Protein AF-A0A0G4J484-F1 (afdb_monomer)

Structure (mmCIF, N/CA/C/O backbone):
data_AF-A0A0G4J484-F1
#
_entry.id   AF-A0A0G4J484-F1
#
loop_
_atom_site.group_PDB
_atom_site.id
_atom_site.type_symbol
_atom_site.label_atom_id
_atom_site.label_alt_id
_atom_site.label_comp_id
_atom_site.label_asym_id
_atom_site.label_entity_id
_atom_site.label_seq_id
_atom_site.pdbx_PDB_ins_code
_atom_site.Cartn_x
_atom_site.Cartn_y
_atom_site.Cartn_z
_atom_site.occupancy
_atom_site.B_iso_or_equiv
_atom_site.auth_seq_id
_atom_site.auth_comp_id
_atom_site.auth_asym_id
_atom_site.auth_atom_id
_atom_site.pdbx_PDB_model_num
ATOM 1 N N . MET A 1 1 ? 58.286 -89.881 -16.114 1.00 54.81 1 MET A N 1
ATOM 2 C CA . MET A 1 1 ? 56.972 -90.537 -16.315 1.00 54.81 1 MET A CA 1
ATOM 3 C C . MET A 1 1 ? 55.773 -89.715 -15.817 1.00 54.81 1 MET A C 1
ATOM 5 O O . MET A 1 1 ? 54.705 -89.887 -16.378 1.00 54.81 1 MET A O 1
ATOM 9 N N . ALA A 1 2 ? 55.909 -88.783 -14.858 1.00 60.53 2 ALA A N 1
ATOM 10 C CA . ALA A 1 2 ? 54.772 -87.996 -14.341 1.00 60.53 2 ALA A CA 1
ATOM 11 C C . ALA A 1 2 ? 54.140 -86.994 -15.342 1.00 60.53 2 ALA A C 1
ATOM 13 O O . ALA A 1 2 ? 52.928 -86.803 -15.340 1.00 60.53 2 ALA A O 1
ATOM 14 N N . ALA A 1 3 ? 54.932 -86.392 -16.239 1.00 62.50 3 ALA A N 1
ATOM 15 C CA . ALA A 1 3 ? 54.433 -85.385 -17.186 1.00 62.50 3 ALA A CA 1
ATOM 16 C C . ALA A 1 3 ? 53.470 -85.953 -18.249 1.00 62.50 3 ALA A C 1
ATOM 18 O O . ALA A 1 3 ? 52.544 -85.268 -18.670 1.00 62.50 3 ALA A O 1
ATOM 19 N N . ALA A 1 4 ? 53.652 -87.217 -18.650 1.00 65.19 4 ALA A N 1
ATOM 20 C CA . ALA A 1 4 ? 52.797 -87.856 -19.650 1.00 65.19 4 ALA A CA 1
ATOM 21 C C . ALA A 1 4 ? 51.387 -88.158 -19.107 1.00 65.19 4 ALA A C 1
ATOM 23 O O . ALA A 1 4 ? 50.415 -87.982 -19.830 1.00 65.19 4 ALA A O 1
ATOM 24 N N . SER A 1 5 ? 51.263 -88.531 -17.826 1.00 68.06 5 SER A N 1
ATOM 25 C CA . SER A 1 5 ? 49.959 -88.782 -17.185 1.00 68.06 5 SER A CA 1
ATOM 26 C C . SER A 1 5 ? 49.147 -87.495 -17.035 1.00 68.06 5 SER A C 1
ATOM 28 O O . SER A 1 5 ? 47.963 -87.461 -17.352 1.00 68.06 5 SER A O 1
ATOM 30 N N . SER A 1 6 ? 49.808 -86.405 -16.632 1.00 72.12 6 SER A N 1
ATOM 31 C CA . SER A 1 6 ? 49.168 -85.093 -16.494 1.00 72.12 6 SER A CA 1
ATOM 32 C C . SER A 1 6 ? 48.635 -84.570 -17.835 1.00 72.12 6 SER A C 1
ATOM 34 O O . SER A 1 6 ? 47.517 -84.065 -17.897 1.00 72.12 6 SER A O 1
ATOM 36 N N . ALA A 1 7 ? 49.385 -84.757 -18.927 1.00 76.75 7 ALA A N 1
ATOM 37 C CA . ALA A 1 7 ? 48.956 -84.344 -20.262 1.00 76.75 7 ALA A CA 1
ATOM 38 C C . ALA A 1 7 ? 47.707 -85.106 -20.751 1.00 76.75 7 ALA A C 1
ATOM 40 O O . ALA A 1 7 ? 46.796 -84.497 -21.317 1.00 76.75 7 ALA A O 1
ATOM 41 N N . VAL A 1 8 ? 47.624 -86.416 -20.492 1.00 80.06 8 VAL A N 1
ATOM 42 C CA . VAL A 1 8 ? 46.452 -87.231 -20.860 1.00 80.06 8 VAL A CA 1
ATOM 43 C C . VAL A 1 8 ? 45.210 -86.776 -20.090 1.00 80.06 8 VAL A C 1
ATOM 45 O O . VAL A 1 8 ? 44.177 -86.518 -20.707 1.00 80.06 8 VAL A O 1
ATOM 48 N N . GLU A 1 9 ? 45.330 -86.543 -18.781 1.00 80.00 9 GLU A N 1
ATOM 49 C CA . GLU A 1 9 ? 44.219 -86.031 -17.967 1.00 80.00 9 GLU A CA 1
ATOM 50 C C . GLU A 1 9 ? 43.738 -84.649 -18.426 1.00 80.00 9 GLU A C 1
ATOM 52 O O . GLU A 1 9 ? 42.538 -84.361 -18.408 1.00 80.00 9 GLU A O 1
ATOM 57 N N . THR A 1 10 ? 44.650 -83.767 -18.851 1.00 80.00 10 THR A N 1
ATOM 58 C CA . THR A 1 10 ? 44.250 -82.451 -19.375 1.00 80.00 10 THR A CA 1
ATOM 59 C C . THR A 1 10 ? 43.477 -82.563 -20.683 1.00 80.00 10 THR A C 1
ATOM 61 O O . THR A 1 10 ? 42.516 -81.821 -20.887 1.00 80.00 10 THR A O 1
ATOM 64 N N . LEU A 1 11 ? 43.841 -83.516 -21.541 1.00 87.19 11 LEU A N 1
ATOM 65 C CA . LEU A 1 11 ? 43.194 -83.721 -22.833 1.00 87.19 11 LEU A CA 1
ATOM 66 C C . LEU A 1 11 ? 41.798 -84.340 -22.670 1.00 87.19 11 LEU A C 1
ATOM 68 O O . LEU A 1 11 ? 40.859 -83.948 -23.362 1.00 87.19 11 LEU A O 1
ATOM 72 N N . GLU A 1 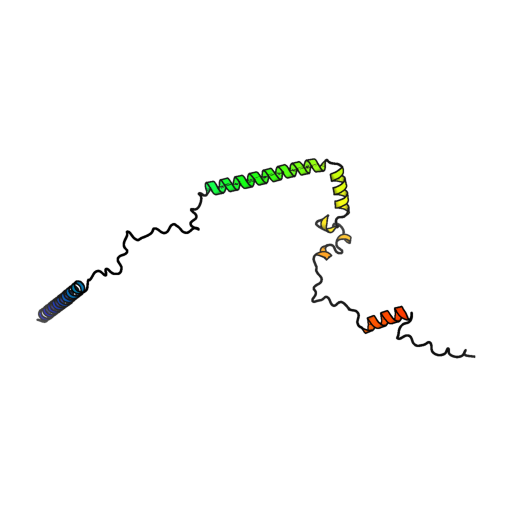12 ? 41.626 -85.249 -21.711 1.00 86.38 12 GLU A N 1
ATOM 73 C CA . GLU A 1 12 ? 40.311 -85.800 -21.359 1.00 86.38 12 GLU A CA 1
ATOM 74 C C . GLU A 1 12 ? 39.380 -84.734 -20.776 1.00 86.38 12 GLU A C 1
ATOM 76 O O . GLU A 1 12 ? 38.226 -84.622 -21.197 1.00 86.38 12 GLU A O 1
ATOM 81 N N . LYS A 1 13 ? 39.891 -83.876 -19.883 1.00 87.06 13 LYS A N 1
ATOM 82 C CA . LYS A 1 13 ? 39.126 -82.735 -19.357 1.00 87.06 13 LYS A CA 1
ATOM 83 C C . LYS A 1 13 ? 38.683 -81.789 -20.476 1.00 87.06 13 LYS A C 1
ATOM 85 O O . LYS A 1 13 ? 37.540 -81.338 -20.466 1.00 87.06 13 LYS A O 1
ATOM 90 N N . GLN A 1 14 ? 39.546 -81.525 -21.458 1.00 85.38 14 GLN A N 1
ATOM 91 C CA . GLN A 1 14 ? 39.197 -80.698 -22.619 1.00 85.38 14 GLN A CA 1
ATOM 92 C C . GLN A 1 14 ? 38.088 -81.327 -23.474 1.00 85.38 14 GLN A C 1
ATOM 94 O O . GLN A 1 14 ? 37.161 -80.620 -23.872 1.00 85.38 14 GLN A O 1
ATOM 99 N N . LYS A 1 15 ? 38.131 -82.646 -23.709 1.00 91.81 15 LYS A N 1
ATOM 100 C CA . LYS A 1 15 ? 37.075 -83.359 -24.450 1.00 91.81 15 LYS A CA 1
ATOM 101 C C . LYS A 1 15 ? 35.724 -83.286 -23.746 1.00 91.81 15 LYS A C 1
ATOM 103 O O . LYS A 1 15 ? 34.729 -82.975 -24.392 1.00 91.81 15 LYS A O 1
ATOM 108 N N . LEU A 1 16 ? 35.694 -83.495 -22.429 1.00 89.94 16 LEU A N 1
ATOM 109 C CA . L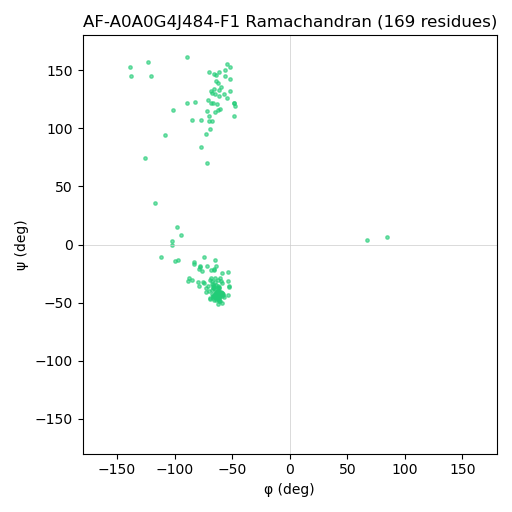EU A 1 16 ? 34.453 -83.413 -21.654 1.00 89.94 16 LEU A CA 1
ATOM 110 C C . LEU A 1 16 ? 33.836 -82.011 -21.706 1.00 89.94 16 LEU A C 1
ATOM 112 O O . LEU A 1 16 ? 32.629 -81.876 -21.891 1.00 89.94 16 LEU A O 1
ATOM 116 N N . VAL A 1 17 ? 34.653 -80.958 -21.599 1.00 91.81 17 VAL A N 1
ATOM 117 C CA . VAL A 1 17 ? 34.175 -79.572 -21.737 1.00 91.81 17 VAL A CA 1
ATOM 118 C C . VAL A 1 17 ? 33.572 -79.339 -23.121 1.00 91.81 17 VAL A C 1
ATOM 120 O O . VAL A 1 17 ? 32.510 -78.724 -23.233 1.00 91.81 17 VAL A O 1
ATOM 123 N N . GLN A 1 18 ? 34.213 -79.859 -24.170 1.00 92.88 18 GLN A N 1
ATOM 124 C CA . GLN A 1 18 ? 33.702 -79.746 -25.530 1.00 92.88 18 GLN A CA 1
ATOM 125 C C . GLN A 1 18 ? 32.368 -80.488 -25.697 1.00 92.88 18 GLN A C 1
ATOM 127 O O . GLN A 1 18 ? 31.434 -79.920 -26.256 1.00 92.88 18 GLN A O 1
ATOM 132 N N . GLU A 1 19 ? 32.235 -81.707 -25.173 1.00 93.06 19 GLU A N 1
ATOM 133 C CA . GLU A 1 19 ? 30.984 -82.473 -25.241 1.00 93.06 19 GLU A CA 1
ATOM 134 C C . GLU A 1 19 ? 29.839 -81.774 -24.502 1.00 93.06 19 GLU A C 1
ATOM 136 O O . GLU A 1 19 ? 28.760 -81.586 -25.072 1.00 93.06 19 GLU A O 1
ATOM 141 N N . VAL A 1 20 ? 30.087 -81.296 -23.278 1.00 94.12 20 VAL A N 1
ATOM 142 C CA . VAL A 1 20 ? 29.100 -80.528 -22.502 1.00 94.12 20 VAL A CA 1
ATOM 143 C C . VAL A 1 20 ? 28.665 -79.278 -23.264 1.00 94.12 20 VAL A C 1
ATOM 145 O O . VAL A 1 20 ? 27.471 -78.974 -23.319 1.00 94.12 20 VAL A O 1
ATOM 148 N N . TRP A 1 21 ? 29.608 -78.580 -23.899 1.00 92.56 21 TRP A N 1
ATOM 149 C CA . TRP A 1 21 ? 29.306 -77.410 -24.716 1.00 92.56 21 TRP A CA 1
ATOM 150 C C . TRP A 1 21 ? 28.462 -77.763 -25.945 1.00 92.56 21 TRP A C 1
ATOM 152 O O . TRP A 1 21 ? 27.484 -77.076 -26.239 1.00 92.56 21 TRP A O 1
ATOM 162 N N . THR A 1 22 ? 28.771 -78.864 -26.637 1.00 94.56 22 THR A N 1
ATOM 163 C CA . THR A 1 22 ? 27.962 -79.304 -27.784 1.00 94.56 22 THR A CA 1
ATOM 164 C C . THR A 1 22 ? 26.542 -79.702 -27.388 1.00 94.56 22 THR A C 1
ATOM 166 O O . THR A 1 22 ? 25.597 -79.356 -28.097 1.00 94.56 22 THR A O 1
ATOM 169 N N . GLU A 1 23 ? 26.365 -80.360 -26.240 1.00 93.81 23 GLU A N 1
ATOM 170 C CA . GLU A 1 23 ? 25.042 -80.684 -25.701 1.00 93.81 23 GLU A CA 1
ATOM 171 C C . GLU A 1 23 ? 24.273 -79.430 -25.282 1.00 93.81 23 GLU A C 1
ATOM 173 O O . GLU A 1 23 ? 23.065 -79.336 -25.511 1.00 93.81 23 GLU A O 1
ATOM 178 N N . HIS A 1 24 ? 24.964 -78.439 -24.714 1.00 92.50 24 HIS A N 1
ATOM 179 C CA . HIS A 1 24 ? 24.365 -77.153 -24.379 1.00 92.50 24 HIS A CA 1
ATOM 180 C C . HIS A 1 24 ? 23.853 -76.437 -25.634 1.00 92.50 24 HIS A C 1
ATOM 182 O O . HIS A 1 24 ? 22.667 -76.117 -25.704 1.00 92.50 24 HIS A O 1
ATOM 188 N N . ILE A 1 25 ? 24.696 -76.304 -26.667 1.00 93.00 25 ILE A N 1
ATOM 189 C CA . ILE A 1 25 ? 24.299 -75.723 -27.959 1.00 93.00 25 ILE A CA 1
ATOM 190 C C . ILE A 1 25 ? 23.121 -76.495 -28.563 1.00 93.00 25 ILE A C 1
ATOM 192 O O . ILE A 1 25 ? 22.150 -75.891 -29.017 1.00 93.00 25 ILE A O 1
ATOM 196 N N . ARG A 1 26 ? 23.167 -77.833 -28.550 1.00 94.38 26 ARG A N 1
ATOM 197 C CA . ARG A 1 26 ? 22.086 -78.674 -29.085 1.00 94.38 26 ARG A CA 1
ATOM 198 C C . ARG A 1 26 ? 20.754 -78.399 -28.373 1.00 94.38 26 ARG A C 1
ATOM 200 O O . ARG A 1 26 ? 19.723 -78.301 -29.041 1.00 94.38 26 ARG A O 1
ATOM 207 N N . LYS A 1 27 ? 20.765 -78.240 -27.046 1.00 91.69 27 LYS A N 1
ATOM 208 C CA . LYS A 1 27 ? 19.568 -77.922 -26.247 1.00 91.69 27 LYS A CA 1
ATOM 209 C C . LYS A 1 27 ? 19.070 -76.499 -26.478 1.00 91.69 27 LYS A C 1
ATOM 211 O O . LYS A 1 27 ? 17.858 -76.309 -26.589 1.00 91.69 27 LYS A O 1
ATOM 216 N N . GLU A 1 28 ? 19.968 -75.524 -26.589 1.00 88.00 28 GLU A 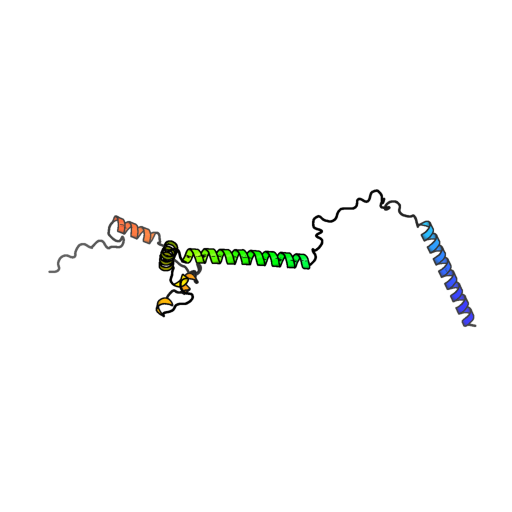N 1
ATOM 217 C CA . GLU A 1 28 ? 19.583 -74.148 -26.911 1.00 88.00 28 GLU A CA 1
ATOM 218 C C . GLU A 1 28 ? 18.909 -74.075 -28.279 1.00 88.00 28 GLU A C 1
ATOM 220 O O . GLU A 1 28 ? 17.797 -73.565 -28.366 1.00 88.00 28 GLU A O 1
ATOM 225 N N . ILE A 1 29 ? 19.498 -74.679 -29.318 1.00 88.88 29 ILE A N 1
ATOM 226 C CA . ILE A 1 29 ? 18.913 -74.706 -30.669 1.00 88.88 29 ILE A CA 1
ATOM 227 C C . ILE A 1 29 ? 17.524 -75.359 -30.659 1.00 88.88 29 ILE A C 1
ATOM 229 O O . ILE A 1 29 ? 16.601 -74.841 -31.285 1.00 88.88 29 ILE A O 1
ATOM 233 N N . ALA A 1 30 ? 17.344 -76.464 -29.927 1.00 85.38 30 ALA A N 1
ATOM 234 C CA . ALA A 1 30 ? 16.046 -77.133 -29.823 1.00 85.38 30 ALA A CA 1
ATOM 235 C C . ALA A 1 30 ? 14.977 -76.275 -29.115 1.00 85.38 30 ALA A C 1
ATOM 237 O O . ALA A 1 30 ? 13.783 -76.407 -29.397 1.00 85.38 30 ALA A O 1
ATOM 238 N N . THR A 1 31 ? 15.401 -75.397 -28.204 1.00 79.75 31 THR A N 1
ATOM 239 C CA . THR A 1 31 ? 14.511 -74.561 -27.383 1.00 79.75 31 THR A CA 1
ATOM 240 C C . THR A 1 31 ? 14.328 -73.155 -27.966 1.00 79.75 31 THR A C 1
ATOM 242 O O . THR A 1 31 ? 13.394 -72.452 -27.579 1.00 79.75 31 THR A O 1
ATOM 245 N N . LEU A 1 32 ? 15.161 -72.752 -28.932 1.00 78.31 32 LEU A N 1
ATOM 246 C CA . LEU A 1 32 ? 15.136 -71.446 -29.590 1.00 78.31 32 LEU A CA 1
ATOM 247 C C . LEU A 1 32 ? 13.931 -71.316 -30.540 1.00 78.31 32 LEU A C 1
ATOM 249 O O . LEU A 1 32 ? 14.057 -71.284 -31.763 1.00 78.31 32 LEU A O 1
ATOM 253 N N . LYS A 1 33 ? 12.726 -71.232 -29.978 1.00 72.50 33 LYS A N 1
ATOM 254 C CA . LYS A 1 33 ? 11.529 -70.801 -30.703 1.00 72.50 33 LYS A CA 1
ATOM 255 C C . LYS A 1 33 ? 11.404 -69.287 -30.584 1.00 72.50 33 LYS A C 1
ATOM 257 O O . LYS A 1 33 ? 11.297 -68.754 -29.483 1.00 72.50 33 LYS A O 1
ATOM 262 N N . VAL A 1 34 ? 11.385 -68.595 -31.723 1.00 70.50 34 VAL A N 1
ATOM 263 C CA . VAL A 1 34 ? 11.075 -67.160 -31.780 1.00 70.50 34 VAL A CA 1
ATOM 264 C C . VAL A 1 34 ? 9.662 -66.965 -31.233 1.00 70.50 34 VAL A C 1
ATOM 266 O O . VAL A 1 34 ? 8.700 -67.501 -31.782 1.00 70.50 34 VAL A O 1
ATOM 269 N N . ASN A 1 35 ? 9.535 -66.237 -30.124 1.00 64.19 35 ASN A N 1
ATOM 270 C CA . ASN A 1 35 ? 8.246 -65.986 -29.495 1.00 64.19 35 ASN A CA 1
ATOM 271 C C . ASN A 1 35 ? 7.410 -65.046 -30.381 1.00 64.19 35 ASN A C 1
ATOM 273 O O . ASN A 1 35 ? 7.599 -63.831 -30.379 1.00 64.19 35 ASN A O 1
ATOM 277 N N . THR A 1 36 ? 6.478 -65.607 -31.152 1.00 63.75 36 THR A N 1
ATOM 278 C CA . THR A 1 36 ? 5.616 -64.852 -32.074 1.00 63.75 36 THR A CA 1
ATOM 279 C C . THR A 1 36 ? 4.519 -64.055 -31.366 1.00 63.75 36 THR A C 1
ATOM 281 O O . THR A 1 36 ? 3.895 -63.206 -32.003 1.00 63.75 36 THR A O 1
ATOM 284 N N . HIS A 1 37 ? 4.297 -64.268 -30.061 1.00 62.59 37 HIS A N 1
ATOM 285 C CA . HIS A 1 37 ? 3.276 -63.540 -29.296 1.00 62.59 37 HIS A CA 1
ATOM 286 C C . HIS A 1 37 ? 3.629 -62.070 -29.025 1.00 62.59 37 HIS A C 1
ATOM 288 O O . HIS A 1 37 ? 2.723 -61.287 -28.759 1.00 62.59 37 HIS A O 1
ATOM 294 N N . PHE A 1 38 ? 4.903 -61.674 -29.132 1.00 62.03 38 PHE A N 1
ATOM 295 C CA . PHE A 1 38 ? 5.358 -60.292 -28.909 1.00 62.03 38 PHE A CA 1
ATOM 296 C C . PHE A 1 38 ? 5.973 -59.654 -30.165 1.00 62.03 38 PHE A C 1
ATOM 298 O O . PHE A 1 38 ? 6.912 -58.866 -30.081 1.00 62.03 38 PHE A O 1
ATOM 305 N N . SER A 1 39 ? 5.449 -59.972 -31.351 1.00 67.31 39 SER A N 1
ATOM 306 C CA . SER A 1 39 ? 5.798 -59.211 -32.555 1.00 67.31 39 SER A CA 1
ATOM 307 C C . SER A 1 39 ? 4.897 -57.975 -32.660 1.00 67.31 39 SER A C 1
ATOM 309 O O . SER A 1 39 ? 3.703 -58.074 -32.936 1.00 67.31 39 SER A O 1
ATOM 311 N N . ALA A 1 40 ? 5.449 -56.789 -32.393 1.00 70.50 40 ALA A N 1
ATOM 312 C CA . ALA A 1 40 ? 4.737 -55.538 -32.638 1.00 70.50 40 ALA A CA 1
ATOM 313 C C . ALA A 1 40 ? 4.515 -55.393 -34.151 1.00 70.50 40 ALA A C 1
ATOM 315 O O . ALA A 1 40 ? 5.473 -55.290 -34.916 1.00 70.50 40 ALA A O 1
ATOM 316 N N . ASN A 1 41 ? 3.259 -55.425 -34.600 1.00 72.38 41 ASN A N 1
ATOM 317 C CA . ASN A 1 41 ? 2.940 -55.274 -36.014 1.00 72.38 41 ASN A CA 1
ATOM 318 C C . ASN A 1 41 ? 3.180 -53.809 -36.427 1.00 72.38 41 ASN A C 1
ATOM 320 O O . ASN A 1 41 ? 2.462 -52.926 -35.957 1.00 72.38 41 ASN A O 1
ATOM 324 N N . PRO A 1 42 ? 4.141 -53.514 -37.322 1.00 74.44 42 PRO A N 1
ATOM 325 C CA . PRO A 1 42 ? 4.486 -52.137 -37.676 1.00 74.44 42 PRO A CA 1
ATOM 326 C C . PRO A 1 42 ? 3.338 -51.392 -38.367 1.00 74.44 42 PRO A C 1
ATOM 328 O O . PRO A 1 42 ? 3.325 -50.167 -38.376 1.00 74.44 42 PRO A O 1
ATOM 331 N N . ARG A 1 43 ? 2.344 -52.109 -38.911 1.00 76.69 43 ARG A N 1
ATOM 332 C CA . ARG A 1 43 ? 1.147 -51.502 -39.511 1.00 76.69 43 ARG A CA 1
ATOM 333 C C . ARG A 1 43 ? 0.128 -51.025 -38.478 1.00 76.69 43 ARG A C 1
ATOM 335 O O . ARG A 1 43 ? -0.726 -50.217 -38.819 1.00 76.69 43 ARG A O 1
ATOM 342 N N . THR A 1 44 ? 0.193 -51.530 -37.246 1.00 74.25 44 THR A N 1
ATOM 343 C CA . THR A 1 44 ? -0.721 -51.149 -36.156 1.00 74.25 44 THR A CA 1
ATOM 344 C C . THR A 1 44 ? -0.088 -50.171 -35.171 1.00 74.25 44 THR A C 1
ATOM 346 O O . THR A 1 44 ? -0.738 -49.779 -34.206 1.00 74.25 44 THR A O 1
ATOM 349 N N . ILE A 1 45 ? 1.174 -49.780 -35.377 1.00 79.00 45 ILE A N 1
ATOM 350 C CA . ILE A 1 45 ? 1.826 -48.761 -34.554 1.00 79.00 45 ILE A CA 1
ATOM 351 C C . ILE A 1 45 ? 1.303 -47.396 -35.004 1.00 79.00 45 ILE A C 1
ATOM 353 O O . ILE A 1 45 ? 1.650 -46.903 -36.075 1.00 79.00 45 ILE A O 1
ATOM 357 N N . VAL A 1 46 ? 0.452 -46.788 -34.181 1.00 79.94 46 VAL A N 1
ATOM 358 C CA . VAL A 1 46 ? 0.026 -45.399 -34.363 1.00 79.94 46 VAL A CA 1
ATOM 359 C C . VAL A 1 46 ? 1.095 -44.496 -33.761 1.00 79.94 46 VAL A C 1
ATOM 361 O O . VAL A 1 46 ? 1.423 -44.622 -32.581 1.00 79.94 46 VAL A O 1
ATOM 364 N N . VAL A 1 47 ? 1.648 -43.589 -34.568 1.00 78.94 47 VAL A N 1
ATOM 365 C CA . VAL A 1 47 ? 2.563 -42.553 -34.078 1.00 78.94 47 VAL A CA 1
ATOM 366 C C . VAL A 1 47 ? 1.750 -41.612 -33.196 1.00 78.94 47 VAL A C 1
ATOM 368 O O . VAL A 1 47 ? 0.922 -40.847 -33.685 1.00 78.94 47 VAL A O 1
ATOM 371 N N . ILE A 1 48 ? 1.946 -41.715 -31.884 1.00 80.12 48 ILE A N 1
ATOM 372 C CA . ILE A 1 48 ? 1.341 -40.794 -30.925 1.00 80.12 48 ILE A CA 1
ATOM 373 C C . ILE A 1 48 ? 1.975 -39.427 -31.184 1.00 80.12 48 ILE A C 1
ATOM 375 O O . ILE A 1 48 ? 3.197 -39.296 -31.141 1.00 80.12 48 ILE A O 1
ATOM 379 N N . THR A 1 49 ? 1.147 -38.431 -31.500 1.00 75.19 49 THR A N 1
ATOM 380 C CA . THR A 1 49 ? 1.586 -37.040 -31.644 1.00 75.19 49 THR A CA 1
ATOM 381 C C . THR A 1 49 ? 2.267 -36.578 -30.364 1.00 75.19 49 THR A C 1
ATOM 383 O O . THR A 1 49 ? 1.913 -37.036 -29.274 1.00 75.19 49 THR A O 1
ATOM 386 N N . ASP A 1 50 ? 3.213 -35.650 -30.481 1.00 80.88 50 ASP A N 1
ATOM 387 C CA . ASP A 1 50 ? 3.910 -35.116 -29.317 1.00 80.88 50 ASP A CA 1
ATOM 388 C C . ASP A 1 50 ? 2.939 -34.618 -28.243 1.00 80.88 50 ASP A C 1
ATOM 390 O O . ASP A 1 50 ? 1.793 -34.234 -28.505 1.00 80.88 50 ASP A O 1
ATOM 394 N N . LYS A 1 51 ? 3.410 -34.649 -26.993 1.00 81.38 51 LYS A N 1
ATOM 395 C CA . LYS A 1 51 ? 2.623 -34.175 -25.854 1.00 81.38 51 LYS A CA 1
ATOM 396 C C . LYS A 1 51 ? 2.114 -32.757 -26.155 1.00 81.38 51 LYS A C 1
ATOM 398 O O . LYS A 1 51 ? 2.899 -31.952 -26.646 1.00 81.38 51 LYS A O 1
ATOM 403 N N . PRO A 1 52 ? 0.880 -32.397 -25.759 1.00 78.56 52 PRO A N 1
ATOM 404 C CA . PRO A 1 52 ? 0.355 -31.038 -25.937 1.00 78.56 52 PRO A CA 1
ATOM 405 C C . PRO A 1 52 ? 1.265 -29.943 -25.358 1.00 78.56 52 PRO A C 1
ATOM 407 O O . PRO A 1 52 ? 1.244 -28.803 -25.801 1.00 78.56 52 PRO A O 1
ATOM 410 N N . ASN A 1 53 ? 2.102 -30.311 -24.385 1.00 80.62 53 ASN A N 1
ATOM 411 C CA . ASN A 1 53 ? 3.056 -29.427 -23.723 1.00 80.62 53 ASN A CA 1
ATOM 412 C C . ASN A 1 53 ? 4.461 -29.462 -24.351 1.00 80.62 53 ASN A C 1
ATOM 414 O O . ASN A 1 53 ? 5.405 -28.934 -23.763 1.00 80.62 53 ASN A O 1
ATOM 418 N N . HIS A 1 54 ? 4.645 -30.124 -25.495 1.00 81.62 54 HIS A N 1
ATOM 419 C CA . HIS A 1 54 ? 5.909 -30.110 -26.217 1.00 81.62 54 HIS A CA 1
ATOM 420 C C . HIS A 1 54 ? 6.081 -28.741 -26.879 1.00 81.62 54 HIS A C 1
ATOM 422 O O . HIS A 1 54 ? 5.550 -28.470 -27.951 1.00 81.62 54 HIS A O 1
ATOM 428 N N . CYS A 1 55 ? 6.791 -27.852 -26.191 1.00 72.38 55 CYS A N 1
ATOM 429 C CA . CYS A 1 55 ? 7.096 -26.520 -26.682 1.00 72.38 55 CYS A CA 1
ATOM 430 C C . CYS A 1 55 ? 8.538 -26.513 -27.197 1.00 72.38 55 CYS A C 1
ATOM 432 O O . CYS A 1 55 ? 9.478 -26.716 -26.426 1.00 72.38 55 CYS A O 1
ATOM 434 N N . THR A 1 56 ? 8.724 -26.289 -28.496 1.00 74.62 56 THR A N 1
ATOM 435 C CA . THR A 1 56 ? 10.053 -26.048 -29.064 1.00 74.62 56 THR A CA 1
ATOM 436 C C . THR A 1 56 ? 10.554 -24.688 -28.567 1.00 74.62 56 THR A C 1
ATOM 438 O O . THR A 1 56 ? 9.871 -23.684 -28.802 1.00 74.62 56 THR A O 1
ATOM 441 N N . PRO A 1 57 ? 11.706 -24.609 -27.877 1.00 74.94 57 PRO A N 1
ATOM 442 C CA . PRO A 1 57 ? 12.207 -23.343 -27.359 1.00 74.94 57 PRO A CA 1
ATOM 443 C C . PRO A 1 57 ? 12.476 -22.378 -28.518 1.00 74.94 57 PRO A C 1
ATOM 445 O O . PRO A 1 57 ? 13.172 -22.714 -29.476 1.00 74.94 57 PRO A O 1
ATOM 448 N N . LYS A 1 58 ? 11.910 -21.170 -28.433 1.00 77.50 58 LYS A N 1
ATOM 449 C CA . LYS A 1 58 ? 12.163 -20.106 -29.412 1.00 77.50 58 LYS A CA 1
ATOM 450 C C . LYS A 1 58 ? 13.639 -19.689 -29.354 1.00 77.50 58 LYS A C 1
ATOM 452 O O . LYS A 1 58 ? 14.223 -19.692 -28.266 1.00 77.50 58 LYS A O 1
ATOM 457 N N . PRO A 1 59 ? 14.258 -19.310 -30.485 1.00 78.75 59 PRO A N 1
ATOM 458 C CA . PRO A 1 59 ? 15.635 -18.841 -30.474 1.00 78.75 59 PRO A CA 1
ATOM 459 C C . PRO A 1 59 ? 15.749 -17.560 -29.635 1.00 78.75 59 PRO A C 1
ATOM 461 O O . PRO A 1 59 ? 14.911 -16.664 -29.711 1.00 78.75 59 PRO A O 1
ATOM 464 N N . VAL A 1 60 ? 16.819 -17.462 -28.841 1.00 77.56 60 VAL A N 1
ATOM 465 C CA . VAL A 1 60 ? 17.041 -16.388 -27.849 1.00 77.56 60 VAL A CA 1
ATOM 466 C C . VAL A 1 60 ? 16.932 -14.981 -28.455 1.00 77.56 60 VAL A C 1
ATOM 468 O O . VAL A 1 60 ? 16.479 -14.055 -27.790 1.00 77.56 60 VAL A O 1
ATOM 471 N N . LYS A 1 61 ? 17.294 -14.819 -29.733 1.00 79.69 61 LYS A N 1
ATOM 472 C CA . LYS A 1 61 ? 17.240 -13.535 -30.448 1.00 79.69 61 LYS A CA 1
ATOM 473 C C . LYS A 1 61 ? 15.821 -12.969 -30.537 1.00 79.69 61 LYS A C 1
ATOM 475 O O . LYS A 1 61 ? 15.641 -11.774 -30.324 1.00 79.69 61 LYS A O 1
ATOM 480 N N . ASP A 1 62 ? 14.832 -13.825 -30.767 1.00 78.62 62 ASP A N 1
ATOM 481 C CA . ASP A 1 62 ? 13.436 -13.407 -30.911 1.00 78.62 62 ASP A CA 1
ATOM 482 C C . ASP A 1 62 ? 12.832 -13.044 -29.549 1.00 78.62 62 ASP A C 1
ATOM 484 O O . ASP A 1 62 ? 12.039 -12.113 -29.439 1.00 78.62 62 ASP A O 1
ATOM 488 N N . ILE A 1 63 ? 13.265 -13.737 -28.489 1.00 77.50 63 ILE A N 1
ATOM 489 C CA . ILE A 1 63 ? 12.857 -13.456 -27.106 1.00 77.50 63 ILE A CA 1
ATOM 490 C C . ILE A 1 63 ? 13.391 -12.088 -26.665 1.00 77.50 63 ILE A C 1
ATOM 492 O O . ILE A 1 63 ? 12.649 -11.279 -26.113 1.00 77.50 63 ILE A O 1
ATOM 496 N N . VAL A 1 64 ? 14.668 -11.812 -26.941 1.00 82.44 64 VAL A N 1
ATOM 497 C CA . VAL A 1 64 ? 15.306 -10.534 -26.595 1.00 82.44 64 VAL A CA 1
ATOM 498 C C . VAL A 1 64 ? 14.721 -9.383 -27.417 1.00 82.44 64 VAL A C 1
ATOM 500 O O . VAL A 1 64 ? 14.493 -8.305 -26.873 1.00 82.44 64 VAL A O 1
ATOM 503 N N . ALA A 1 65 ? 14.429 -9.597 -28.703 1.00 83.62 65 ALA A N 1
ATOM 504 C CA . ALA A 1 65 ? 13.785 -8.588 -29.542 1.00 83.62 65 ALA A CA 1
ATOM 505 C C . ALA A 1 65 ? 12.377 -8.237 -29.036 1.00 83.62 65 ALA A C 1
ATOM 507 O O . ALA A 1 65 ? 12.069 -7.055 -28.895 1.00 83.62 65 ALA A O 1
ATOM 508 N N . ALA A 1 66 ? 11.565 -9.242 -28.691 1.00 83.81 66 ALA A N 1
ATOM 509 C CA . ALA A 1 66 ? 10.236 -9.029 -28.121 1.00 83.81 66 ALA A CA 1
ATOM 510 C C . ALA A 1 66 ? 10.301 -8.306 -26.764 1.00 83.81 66 ALA A C 1
ATOM 512 O O . ALA A 1 66 ? 9.565 -7.349 -26.544 1.00 83.81 66 ALA A O 1
ATOM 513 N N . ALA A 1 67 ? 11.226 -8.694 -25.880 1.00 84.75 67 ALA A N 1
ATOM 514 C CA . ALA A 1 67 ? 11.409 -8.027 -24.590 1.00 84.75 67 ALA A CA 1
ATOM 515 C C . ALA A 1 67 ? 11.818 -6.552 -24.750 1.00 84.75 67 ALA A C 1
ATOM 517 O O . ALA A 1 67 ? 11.281 -5.678 -24.074 1.00 84.75 67 ALA A O 1
ATOM 518 N N . ASN A 1 68 ? 12.728 -6.254 -25.681 1.00 87.88 68 ASN A N 1
ATOM 519 C CA . ASN A 1 68 ? 13.149 -4.880 -25.954 1.00 87.88 68 ASN A CA 1
ATOM 520 C C . ASN A 1 68 ? 12.021 -4.027 -26.555 1.00 87.88 68 ASN A C 1
ATOM 522 O O . ASN A 1 68 ? 11.950 -2.838 -26.254 1.00 87.88 68 ASN A O 1
ATOM 526 N N . GLN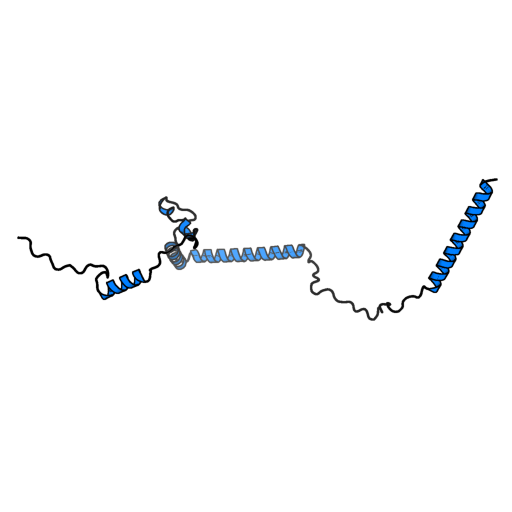 A 1 69 ? 11.147 -4.619 -27.376 1.00 88.69 69 GLN A N 1
ATOM 527 C CA . GLN A 1 69 ? 9.962 -3.942 -27.914 1.00 88.69 69 GLN A CA 1
ATOM 528 C C . GLN A 1 69 ? 8.966 -3.607 -26.802 1.00 88.69 69 GLN A C 1
ATOM 530 O O . GLN A 1 69 ? 8.574 -2.450 -26.686 1.00 88.69 69 GLN A O 1
ATOM 535 N N . MET A 1 70 ? 8.658 -4.561 -25.920 1.00 84.12 70 MET A N 1
ATOM 536 C CA . MET A 1 70 ? 7.767 -4.321 -24.778 1.00 84.12 70 MET A CA 1
ATOM 537 C C . MET A 1 70 ? 8.295 -3.210 -23.857 1.00 84.12 70 MET A C 1
ATOM 539 O O . MET A 1 70 ? 7.556 -2.299 -23.495 1.00 84.12 70 MET A O 1
ATOM 543 N N . MET A 1 71 ? 9.596 -3.222 -23.546 1.00 88.38 71 MET A N 1
ATOM 544 C CA . MET A 1 71 ? 10.231 -2.169 -22.740 1.00 88.38 71 MET A CA 1
ATOM 545 C C . MET A 1 71 ? 10.227 -0.802 -23.440 1.00 88.38 71 MET A C 1
ATOM 547 O O . MET A 1 71 ? 10.207 0.238 -22.782 1.00 88.38 71 MET A O 1
ATOM 551 N N . ALA A 1 72 ? 10.307 -0.775 -24.772 1.00 90.44 72 ALA A N 1
ATOM 552 C CA . ALA A 1 72 ? 10.252 0.464 -25.538 1.00 90.44 72 ALA A CA 1
ATOM 553 C C . ALA A 1 72 ? 8.833 1.050 -25.559 1.00 90.44 72 ALA A C 1
ATOM 555 O O . ALA A 1 72 ? 8.684 2.258 -25.392 1.00 90.44 72 ALA A O 1
ATOM 556 N N . GLU A 1 73 ? 7.814 0.206 -25.711 1.00 89.88 73 GLU A N 1
ATOM 557 C CA . GLU A 1 73 ? 6.402 0.599 -25.653 1.00 89.88 73 GLU A CA 1
ATOM 558 C C . GLU A 1 73 ? 6.024 1.132 -24.265 1.00 89.88 73 GLU A C 1
ATOM 560 O O . GLU A 1 73 ? 5.396 2.184 -24.158 1.00 89.88 73 GLU A O 1
ATOM 565 N N . GLU A 1 74 ? 6.480 0.474 -23.197 1.00 89.56 74 GLU A N 1
ATOM 566 C CA . GLU A 1 74 ? 6.254 0.931 -21.822 1.00 89.56 74 GLU A CA 1
ATOM 567 C C . GLU A 1 74 ? 6.882 2.312 -21.576 1.00 89.56 74 GLU A C 1
ATOM 569 O O . GLU A 1 74 ? 6.210 3.226 -21.099 1.00 89.56 74 GLU A O 1
ATOM 574 N N . ARG A 1 75 ? 8.126 2.528 -22.027 1.00 90.75 75 ARG A N 1
ATOM 575 C CA . ARG A 1 75 ? 8.778 3.850 -21.957 1.00 90.75 75 ARG A CA 1
ATOM 576 C C . ARG A 1 75 ? 8.045 4.923 -22.757 1.00 90.75 75 ARG A C 1
ATOM 578 O O . ARG A 1 75 ? 8.027 6.081 -22.345 1.00 90.75 75 ARG A O 1
ATOM 585 N N . GLN A 1 76 ? 7.482 4.572 -23.912 1.00 89.56 76 GLN A N 1
ATOM 586 C CA . GLN A 1 76 ? 6.691 5.508 -24.714 1.00 89.56 76 GLN A CA 1
ATOM 587 C C . GLN A 1 76 ? 5.403 5.896 -23.987 1.00 89.56 76 GLN A C 1
ATOM 589 O O . GLN A 1 76 ? 5.081 7.083 -23.915 1.00 89.56 76 GLN A O 1
ATOM 594 N N . TYR A 1 77 ? 4.717 4.920 -23.394 1.00 87.62 77 TYR A N 1
ATOM 595 C CA . TYR A 1 77 ? 3.515 5.156 -22.603 1.00 87.62 77 TYR A CA 1
ATOM 596 C C . TYR A 1 77 ? 3.799 6.031 -21.373 1.00 87.62 77 TYR A C 1
ATOM 598 O O . TYR A 1 77 ? 3.073 6.992 -21.113 1.00 87.62 77 TYR A O 1
ATOM 606 N N . GLU A 1 78 ? 4.888 5.764 -20.649 1.00 88.75 78 GLU A N 1
ATOM 607 C CA . GLU A 1 78 ? 5.325 6.589 -19.517 1.00 88.75 78 GLU A CA 1
ATOM 608 C C . GLU A 1 78 ? 5.677 8.021 -19.941 1.00 88.75 78 GLU A C 1
ATOM 610 O O . GLU A 1 78 ? 5.281 8.980 -19.275 1.00 88.75 78 GLU A O 1
ATOM 615 N N . ALA A 1 79 ? 6.382 8.188 -21.064 1.00 90.69 79 ALA A N 1
ATOM 616 C CA . ALA A 1 79 ? 6.729 9.504 -21.594 1.00 90.69 79 ALA A CA 1
ATOM 617 C C . ALA A 1 79 ? 5.480 10.301 -22.003 1.00 90.69 79 ALA A C 1
ATOM 619 O O . ALA A 1 79 ? 5.380 11.494 -21.704 1.00 90.69 79 ALA A O 1
ATOM 620 N 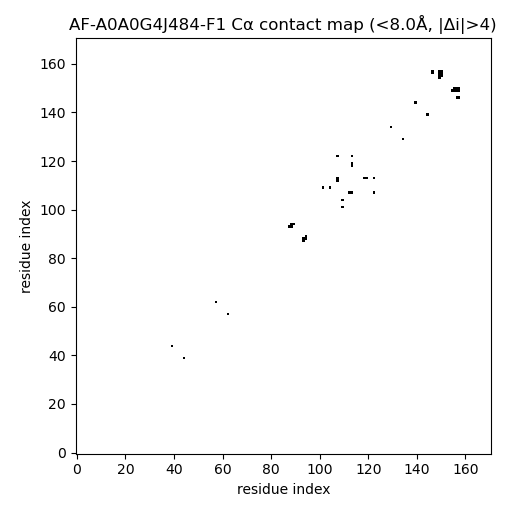N . GLU A 1 80 ? 4.506 9.651 -22.641 1.00 90.44 80 GLU A N 1
ATOM 621 C CA . GLU A 1 80 ? 3.235 10.278 -23.002 1.00 90.44 80 GLU A CA 1
ATOM 622 C C . GLU A 1 80 ? 2.415 10.644 -21.754 1.00 90.44 80 GLU A C 1
ATOM 624 O O . GLU A 1 80 ? 1.901 11.761 -21.648 1.00 90.44 80 GLU A O 1
ATOM 629 N N . ALA A 1 81 ? 2.332 9.747 -20.769 1.00 87.38 81 ALA A N 1
ATOM 630 C CA . ALA A 1 81 ? 1.672 10.021 -19.496 1.00 87.38 81 ALA A CA 1
ATOM 631 C C . ALA A 1 81 ? 2.327 11.204 -18.763 1.00 87.38 81 ALA A C 1
ATOM 633 O O . ALA A 1 81 ? 1.625 12.087 -18.261 1.00 87.38 81 ALA A O 1
ATOM 634 N N . ALA A 1 82 ? 3.661 11.281 -18.761 1.00 87.25 82 ALA A N 1
ATOM 635 C CA . ALA A 1 82 ? 4.400 12.398 -18.182 1.00 87.25 82 ALA A CA 1
ATOM 636 C C . ALA A 1 82 ? 4.104 13.725 -18.901 1.00 87.25 82 ALA A C 1
ATOM 638 O O . ALA A 1 82 ? 3.902 14.743 -18.234 1.00 87.25 82 ALA A O 1
ATOM 639 N N . GLN A 1 83 ? 4.009 13.719 -20.236 1.00 85.94 83 GLN A N 1
ATOM 640 C CA . GLN A 1 83 ? 3.610 14.899 -21.013 1.00 85.94 83 GLN A CA 1
ATOM 641 C C . GLN A 1 83 ? 2.171 15.331 -20.699 1.00 85.94 83 GLN A C 1
ATOM 643 O O . GLN A 1 83 ? 1.921 16.516 -20.483 1.00 85.94 83 GLN A O 1
ATOM 648 N N . ARG A 1 84 ? 1.227 14.388 -20.589 1.00 84.25 84 ARG A N 1
ATOM 649 C CA . ARG A 1 84 ? -0.164 14.689 -20.198 1.00 84.25 84 ARG A CA 1
ATOM 650 C C . ARG A 1 84 ? -0.238 15.322 -18.808 1.00 84.25 84 ARG A C 1
ATOM 652 O O . ARG A 1 84 ? -0.936 16.316 -18.625 1.00 84.25 84 ARG A O 1
ATOM 659 N N . VAL A 1 85 ? 0.513 14.789 -17.844 1.00 83.81 85 VAL A N 1
ATOM 660 C CA . VAL A 1 85 ? 0.592 15.350 -16.487 1.00 83.81 85 VAL A CA 1
ATOM 661 C C . VAL A 1 85 ? 1.244 16.734 -16.487 1.00 83.81 85 VAL A C 1
ATOM 663 O O . VAL A 1 85 ? 0.811 17.599 -15.729 1.00 83.81 85 VAL A O 1
ATOM 666 N N . ALA A 1 86 ? 2.266 16.969 -17.315 1.00 83.31 86 ALA A N 1
ATOM 667 C CA . ALA A 1 86 ? 2.877 18.290 -17.460 1.00 83.31 86 ALA A CA 1
ATOM 668 C C . ALA A 1 86 ? 1.856 19.316 -17.971 1.00 83.31 86 ALA A C 1
ATOM 670 O O . ALA A 1 86 ? 1.682 20.351 -17.337 1.00 83.31 86 ALA A O 1
ATOM 671 N N . ASN A 1 87 ? 1.102 18.968 -19.014 1.00 84.31 87 ASN A N 1
ATOM 672 C CA . ASN A 1 87 ? 0.052 19.829 -19.558 1.00 84.31 87 ASN A CA 1
ATOM 673 C C . ASN A 1 87 ? -1.067 20.105 -18.536 1.00 84.31 87 ASN A C 1
ATOM 675 O O . ASN A 1 87 ? -1.590 21.214 -18.487 1.00 84.31 87 ASN A O 1
ATOM 679 N N . LEU A 1 88 ? -1.413 19.131 -17.681 1.00 81.38 88 LEU A N 1
ATOM 680 C CA . LEU A 1 88 ? -2.389 19.332 -16.599 1.00 81.38 88 LEU A CA 1
ATOM 681 C C . LEU A 1 88 ? -1.884 20.258 -15.480 1.00 81.38 88 LEU A C 1
ATOM 683 O O . LEU A 1 88 ? -2.687 20.933 -14.845 1.00 81.38 88 LEU A O 1
ATOM 687 N N . LYS A 1 89 ? -0.575 20.307 -15.199 1.00 76.88 89 LYS A N 1
ATOM 688 C CA . LYS A 1 89 ? -0.018 21.151 -14.117 1.00 76.88 89 LYS A CA 1
ATOM 689 C C . LYS A 1 89 ? -0.171 22.655 -14.380 1.00 76.88 89 LYS A C 1
ATOM 691 O O . LYS A 1 89 ? -0.143 23.446 -13.427 1.00 76.88 89 LYS A O 1
ATOM 696 N N . ASP A 1 90 ? -0.332 23.033 -15.642 1.00 80.69 90 ASP A N 1
ATOM 697 C CA . ASP A 1 90 ? -0.522 24.420 -16.060 1.00 80.69 90 ASP A CA 1
ATOM 698 C C . ASP A 1 90 ? -1.983 24.884 -15.942 1.00 80.69 90 ASP A C 1
ATOM 700 O O . ASP A 1 90 ? -2.234 26.090 -15.906 1.00 80.69 90 ASP A O 1
ATOM 704 N N . ASP A 1 91 ? -2.932 23.955 -15.781 1.00 88.62 91 ASP A N 1
ATOM 705 C CA . ASP A 1 91 ? -4.345 24.262 -15.562 1.00 88.62 91 ASP A CA 1
ATOM 706 C C . ASP A 1 91 ? -4.574 24.861 -14.151 1.00 88.62 91 ASP A C 1
ATOM 708 O O . ASP A 1 91 ? -4.197 24.249 -13.137 1.00 88.62 91 ASP A O 1
ATOM 712 N N . PRO A 1 92 ? -5.179 26.063 -14.037 1.00 88.81 92 PRO A N 1
ATOM 713 C CA . PRO A 1 92 ? -5.485 26.675 -12.745 1.00 88.81 92 PRO A CA 1
ATOM 714 C C . PRO A 1 92 ? -6.400 25.818 -11.857 1.00 88.81 92 PRO A C 1
ATOM 716 O O . PRO A 1 92 ? -6.226 25.838 -10.634 1.00 88.81 92 PRO A O 1
ATOM 719 N N . GLU A 1 93 ? -7.337 25.051 -12.425 1.00 89.94 93 GLU A N 1
ATOM 720 C CA . GLU A 1 93 ? -8.256 24.214 -11.639 1.00 89.94 93 GLU A CA 1
ATOM 721 C C . GLU A 1 93 ? -7.513 23.043 -10.986 1.00 89.94 93 GLU A C 1
ATOM 723 O O . GLU A 1 93 ? -7.642 22.794 -9.781 1.00 89.94 93 GLU A O 1
ATOM 728 N N . TYR A 1 94 ? -6.661 22.372 -11.762 1.00 87.62 94 TYR A N 1
ATOM 729 C CA . TYR A 1 94 ? -5.805 21.299 -11.267 1.00 87.62 94 TYR A CA 1
ATOM 730 C C . TYR A 1 94 ? -4.895 21.784 -10.134 1.00 87.62 94 TYR A C 1
ATOM 732 O O . TYR A 1 94 ? -4.762 21.113 -9.105 1.00 87.62 94 TYR A O 1
ATOM 740 N N . ARG A 1 95 ? -4.305 22.978 -10.279 1.00 88.38 95 ARG A N 1
ATOM 741 C CA . ARG A 1 95 ? -3.454 23.582 -9.245 1.00 88.38 95 ARG A CA 1
ATOM 742 C C . ARG A 1 95 ? -4.222 23.839 -7.952 1.00 88.38 95 ARG A C 1
ATOM 744 O O . ARG A 1 95 ? -3.722 23.498 -6.881 1.00 88.38 95 ARG A O 1
ATOM 751 N N . LEU A 1 96 ? -5.427 24.398 -8.048 1.00 91.94 96 LEU A N 1
ATOM 752 C CA . LEU A 1 96 ? -6.267 24.685 -6.887 1.00 91.94 96 LEU A CA 1
ATOM 753 C C . LEU A 1 96 ? -6.689 23.396 -6.169 1.00 91.94 96 LEU A C 1
ATOM 755 O O . LEU A 1 96 ? -6.554 23.283 -4.952 1.00 91.94 96 LEU A O 1
ATOM 759 N N . ARG A 1 97 ? -7.132 22.387 -6.924 1.00 90.44 97 ARG A N 1
ATOM 760 C CA . ARG A 1 97 ? -7.522 21.083 -6.376 1.00 90.44 97 ARG A CA 1
ATOM 761 C C . ARG A 1 97 ? -6.353 20.372 -5.698 1.00 90.44 97 ARG A C 1
ATOM 763 O O . ARG A 1 97 ? -6.527 19.792 -4.629 1.00 90.44 97 ARG A O 1
ATOM 770 N N . LYS A 1 98 ? -5.160 20.455 -6.291 1.00 90.38 98 LYS A N 1
ATOM 771 C CA . LYS A 1 98 ? -3.927 19.931 -5.700 1.00 90.38 98 LYS A CA 1
ATOM 772 C C . LYS A 1 98 ? -3.588 20.639 -4.384 1.00 90.38 98 LYS A C 1
ATOM 774 O O . LYS A 1 98 ? -3.269 19.957 -3.421 1.00 90.38 98 LYS A O 1
ATOM 779 N N . MET A 1 99 ? -3.707 21.968 -4.319 1.00 90.12 99 MET A N 1
ATOM 780 C CA . MET A 1 99 ? -3.480 22.724 -3.079 1.00 90.12 99 MET A CA 1
ATOM 781 C C . MET A 1 99 ? -4.452 22.325 -1.966 1.00 90.12 99 MET A C 1
ATOM 783 O O . MET A 1 99 ? -4.021 22.147 -0.831 1.00 90.12 99 MET A O 1
ATOM 787 N N . PHE A 1 100 ? -5.740 22.153 -2.283 1.00 94.44 100 PHE A N 1
ATOM 788 C CA . PHE A 1 100 ? -6.721 21.674 -1.305 1.00 94.44 100 PHE A CA 1
ATOM 789 C C . PHE A 1 100 ? -6.388 20.263 -0.821 1.00 94.44 100 PHE A C 1
ATOM 791 O O . PHE A 1 100 ? -6.366 20.018 0.379 1.00 94.44 100 PHE A O 1
ATOM 798 N N . HIS A 1 101 ? -6.033 19.364 -1.738 1.00 91.69 101 HIS A N 1
ATOM 799 C CA . HIS A 1 101 ? -5.632 18.013 -1.366 1.00 91.69 101 HIS A CA 1
ATOM 800 C C . HIS A 1 101 ? -4.387 18.004 -0.466 1.00 91.69 101 HIS A C 1
ATOM 802 O O . HIS A 1 101 ? -4.392 17.363 0.576 1.00 91.69 101 HIS A O 1
ATOM 808 N N . GLU A 1 102 ? -3.348 18.768 -0.813 1.00 91.31 102 GLU A N 1
ATOM 809 C CA . GLU A 1 102 ? -2.120 18.892 -0.014 1.00 91.31 102 GLU A CA 1
ATOM 810 C C . GLU A 1 102 ? -2.325 19.570 1.349 1.00 91.31 102 GLU A C 1
ATOM 812 O O . GLU A 1 102 ? -1.475 19.419 2.232 1.00 91.31 102 GLU A O 1
ATOM 817 N N . ALA A 1 103 ? -3.401 20.346 1.510 1.00 91.69 103 ALA A N 1
ATOM 818 C CA . ALA A 1 103 ? -3.793 20.942 2.783 1.00 91.69 103 ALA A CA 1
ATOM 819 C C . ALA A 1 103 ? -4.525 19.940 3.690 1.00 91.69 103 ALA A C 1
ATOM 821 O O . ALA A 1 103 ? -4.363 20.012 4.906 1.00 91.69 103 ALA A O 1
ATOM 822 N N . ASP A 1 104 ? -5.274 19.004 3.100 1.00 93.25 104 ASP A N 1
ATOM 823 C CA . ASP A 1 104 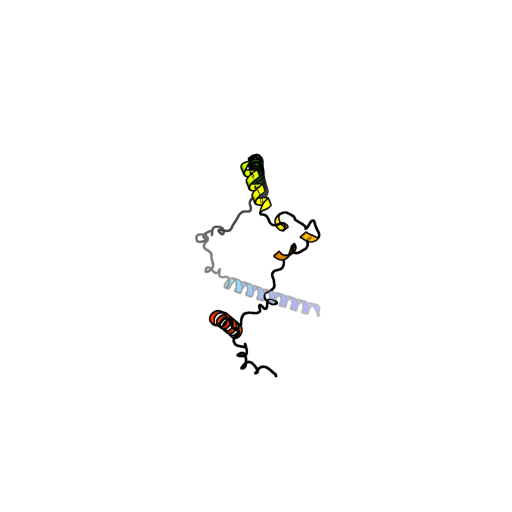? -6.010 17.959 3.821 1.00 93.25 104 ASP A CA 1
ATOM 824 C C . ASP A 1 104 ? -5.136 16.744 4.190 1.00 93.25 104 ASP A C 1
ATOM 826 O O . ASP A 1 104 ? -5.519 15.951 5.052 1.00 93.25 104 ASP A O 1
ATOM 830 N N . MET A 1 105 ? -3.967 16.580 3.559 1.00 89.25 105 MET A N 1
ATOM 831 C CA . MET A 1 105 ? -3.046 15.480 3.867 1.00 89.25 105 MET A CA 1
ATOM 832 C C . MET A 1 105 ? -2.469 15.577 5.282 1.00 89.25 105 MET A C 1
ATOM 834 O O . MET A 1 105 ? -2.163 16.656 5.801 1.00 89.25 105 MET A O 1
ATOM 838 N N . LEU A 1 106 ? -2.234 14.413 5.886 1.00 88.81 106 LEU A N 1
ATOM 839 C CA . LEU A 1 106 ? -1.595 14.321 7.195 1.00 88.81 106 LEU A CA 1
ATOM 840 C C . LEU A 1 106 ? -0.107 14.717 7.091 1.00 88.81 106 LEU A C 1
ATOM 842 O O . LEU A 1 106 ? 0.542 14.428 6.080 1.00 88.81 106 LEU A O 1
ATOM 846 N N . PRO A 1 107 ? 0.496 15.314 8.139 1.00 89.12 107 PRO A N 1
ATOM 847 C CA . PRO A 1 107 ? 1.922 15.653 8.136 1.00 89.12 107 PRO A CA 1
ATOM 848 C C . PRO A 1 107 ? 2.836 14.472 7.778 1.00 89.12 107 PRO A C 1
ATOM 850 O O . PRO A 1 107 ? 3.805 14.661 7.049 1.00 89.12 107 PRO A O 1
ATOM 853 N N . THR A 1 108 ? 2.483 13.265 8.225 1.00 88.94 108 THR A N 1
ATOM 854 C CA . THR A 1 108 ? 3.190 12.001 7.953 1.00 88.94 108 THR A CA 1
ATOM 855 C C . THR A 1 108 ? 3.103 11.531 6.501 1.00 88.94 108 THR A C 1
ATOM 857 O O . THR A 1 108 ? 3.920 10.727 6.075 1.00 88.94 108 THR A O 1
ATOM 860 N N . GLU A 1 109 ? 2.105 11.988 5.742 1.00 88.69 109 GLU A N 1
ATOM 861 C CA . GLU A 1 109 ? 1.979 11.710 4.303 1.00 88.69 109 GLU A CA 1
ATOM 862 C C . GLU A 1 109 ? 2.721 12.761 3.472 1.00 88.69 109 GLU A C 1
ATOM 864 O O . GLU A 1 109 ? 3.234 12.473 2.392 1.00 88.69 109 GLU A O 1
ATOM 869 N N . LYS A 1 110 ? 2.788 13.996 3.984 1.00 90.81 110 LYS A N 1
ATOM 870 C CA . LYS A 1 110 ? 3.434 15.125 3.310 1.00 90.81 110 LYS A CA 1
ATOM 871 C C . LYS A 1 110 ? 4.956 15.116 3.439 1.00 90.81 110 LYS A C 1
ATOM 873 O O . LYS A 1 110 ? 5.639 15.566 2.519 1.00 90.81 110 LYS A O 1
ATOM 878 N N . LEU A 1 111 ? 5.486 14.687 4.581 1.00 91.25 111 LEU A N 1
ATOM 879 C CA . LEU A 1 111 ? 6.921 14.679 4.860 1.00 91.25 111 LEU A CA 1
ATOM 880 C C . LEU A 1 111 ? 7.379 13.250 5.141 1.00 91.25 111 LEU A C 1
ATOM 882 O O . LEU A 1 111 ? 6.669 12.485 5.779 1.00 91.25 111 LEU A O 1
ATOM 886 N N . ASP A 1 112 ? 8.595 12.922 4.714 1.00 91.62 112 ASP A N 1
ATOM 887 C CA . ASP A 1 112 ? 9.202 11.606 4.958 1.00 91.62 112 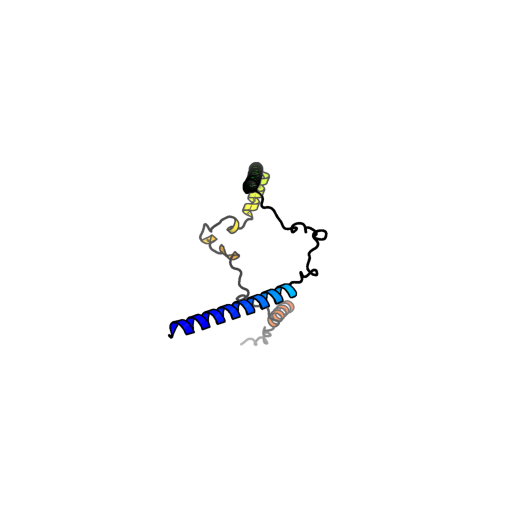ASP A CA 1
ATOM 888 C C . ASP A 1 112 ? 9.686 11.458 6.417 1.00 91.62 112 ASP A C 1
ATOM 890 O O . ASP A 1 112 ? 9.621 10.392 7.027 1.00 91.62 112 ASP A O 1
ATOM 894 N N . MET A 1 113 ? 10.127 12.568 7.022 1.00 91.88 113 MET A N 1
ATOM 895 C CA . MET A 1 113 ? 10.657 12.627 8.387 1.00 91.88 113 MET A CA 1
ATOM 896 C C . MET A 1 113 ? 10.155 13.876 9.132 1.00 91.88 113 MET A C 1
ATOM 898 O O . MET A 1 113 ? 9.891 14.903 8.491 1.00 91.88 113 MET A O 1
ATOM 902 N N . PRO A 1 114 ? 10.049 13.834 10.476 1.00 94.44 114 PRO A N 1
ATOM 903 C CA . PRO A 1 114 ? 9.644 14.993 11.260 1.00 94.44 114 PRO A CA 1
ATOM 904 C C . PRO A 1 114 ? 10.728 16.076 11.195 1.00 94.44 114 PRO A C 1
ATOM 906 O O . PRO A 1 114 ? 11.908 15.816 11.407 1.00 94.44 114 PRO A O 1
ATOM 909 N N . ILE A 1 115 ? 10.324 17.313 10.899 1.00 94.38 115 ILE A N 1
ATOM 910 C CA . ILE A 1 115 ? 11.262 18.447 10.771 1.00 94.38 115 ILE A CA 1
ATOM 911 C C . ILE A 1 115 ? 11.524 19.127 12.124 1.00 94.38 115 ILE A C 1
ATOM 913 O O . ILE A 1 115 ? 12.581 19.715 12.337 1.00 94.38 115 ILE A O 1
ATOM 917 N N . THR A 1 116 ? 10.557 19.080 13.040 1.00 94.50 116 THR A N 1
ATOM 918 C CA . THR A 1 116 ? 10.639 19.733 14.353 1.00 94.50 116 THR A CA 1
ATOM 919 C C . THR A 1 116 ? 10.437 18.711 15.460 1.00 94.50 116 THR A C 1
ATOM 921 O O . THR A 1 116 ? 9.761 17.703 15.268 1.00 94.50 116 THR A O 1
ATOM 924 N N . THR A 1 117 ? 10.940 19.020 16.655 1.00 93.38 117 THR A N 1
ATOM 925 C CA . THR A 1 117 ? 10.777 18.169 17.845 1.00 93.38 117 THR A CA 1
ATOM 926 C C . THR A 1 117 ? 9.309 17.948 18.214 1.00 93.38 117 THR A C 1
ATOM 928 O O . THR A 1 117 ? 8.934 16.888 18.698 1.00 93.38 117 THR A O 1
ATOM 931 N N . SER A 1 118 ? 8.440 18.925 17.941 1.00 90.69 118 SER A N 1
ATOM 932 C CA . SER A 1 118 ? 6.996 18.776 18.134 1.00 90.69 118 SER A CA 1
ATOM 933 C C . SER A 1 118 ? 6.356 17.783 17.158 1.00 90.69 118 SER A C 1
ATOM 935 O O . SER A 1 118 ? 5.358 17.168 17.518 1.00 90.69 118 SER A O 1
ATOM 937 N N . HIS A 1 119 ? 6.908 17.612 15.949 1.00 92.06 119 HIS A N 1
ATOM 938 C CA . HIS A 1 119 ? 6.427 16.628 14.972 1.00 92.06 119 HIS A CA 1
ATOM 939 C C . HIS A 1 119 ? 6.857 15.199 15.313 1.00 92.06 119 HIS A C 1
ATOM 941 O O . HIS A 1 119 ? 6.193 14.265 14.882 1.00 92.06 119 HIS A O 1
ATOM 947 N N . GLU A 1 120 ? 7.927 15.008 16.092 1.00 91.44 120 GLU A N 1
ATOM 948 C CA . GLU A 1 120 ? 8.370 13.673 16.526 1.00 91.44 120 GLU A CA 1
ATOM 949 C C . GLU A 1 120 ? 7.310 12.973 17.390 1.00 91.44 120 GLU A C 1
ATOM 951 O O . GLU A 1 120 ? 7.170 11.747 17.362 1.00 91.44 120 GLU A O 1
ATOM 956 N N . ILE A 1 121 ? 6.522 13.749 18.140 1.00 90.38 121 ILE A N 1
ATOM 957 C CA . ILE A 1 121 ? 5.476 13.222 19.013 1.00 90.38 121 ILE A CA 1
ATOM 958 C C . ILE A 1 121 ? 4.339 12.659 18.156 1.00 90.38 121 ILE A C 1
ATOM 960 O O . ILE A 1 121 ? 3.538 13.393 17.584 1.00 90.38 121 ILE A O 1
ATOM 964 N N . GLY A 1 122 ? 4.246 11.331 18.109 1.00 85.50 122 GLY A N 1
ATOM 965 C CA . GLY A 1 122 ? 3.189 10.626 17.385 1.00 85.50 122 GLY A CA 1
ATOM 966 C C . GLY A 1 122 ? 3.456 10.424 15.891 1.00 85.50 122 GLY A C 1
ATOM 967 O O . GLY A 1 122 ? 2.583 9.881 15.219 1.00 85.50 122 GLY A O 1
ATOM 968 N N . TRP A 1 123 ? 4.648 10.776 15.387 1.00 90.81 123 TRP A N 1
ATOM 969 C CA . TRP A 1 123 ? 5.034 10.563 13.983 1.00 90.81 123 TRP A CA 1
ATOM 970 C C . TRP A 1 123 ? 4.865 9.104 13.538 1.00 90.81 123 TRP A C 1
ATOM 972 O O . TRP A 1 123 ? 4.295 8.822 12.490 1.00 90.81 123 TRP A O 1
ATOM 982 N N . ASP A 1 124 ? 5.289 8.168 14.390 1.00 86.69 124 ASP A N 1
ATOM 983 C CA . ASP A 1 124 ? 5.185 6.726 14.145 1.00 86.69 124 ASP A CA 1
ATOM 984 C C . ASP A 1 124 ? 3.972 6.077 14.834 1.00 86.69 124 ASP A C 1
ATOM 986 O O . ASP A 1 124 ? 3.906 4.851 14.949 1.00 86.69 124 ASP A O 1
ATOM 990 N N . ALA A 1 125 ? 2.992 6.859 15.304 1.00 79.38 125 ALA A N 1
ATOM 991 C CA . ALA A 1 125 ? 1.849 6.321 16.050 1.00 79.38 125 ALA A CA 1
ATOM 992 C C . ALA A 1 125 ? 1.013 5.320 15.233 1.00 79.38 125 ALA A C 1
ATOM 994 O O . ALA A 1 125 ? 0.428 4.403 15.803 1.00 79.38 125 ALA A O 1
ATOM 995 N N . THR A 1 126 ? 0.986 5.458 13.905 1.00 69.19 126 THR A N 1
ATOM 996 C CA . THR A 1 126 ? 0.273 4.546 12.996 1.00 69.19 126 THR A CA 1
ATOM 997 C C . THR A 1 126 ? 1.012 3.230 12.745 1.00 69.19 126 THR A C 1
ATOM 999 O O . THR A 1 126 ? 0.382 2.264 12.324 1.00 69.19 126 THR A O 1
ATOM 1002 N N . ARG A 1 127 ? 2.325 3.148 13.017 1.00 70.12 127 ARG A N 1
ATOM 1003 C CA . ARG A 1 127 ? 3.113 1.918 12.796 1.00 70.12 127 ARG A CA 1
ATOM 1004 C C . ARG A 1 127 ? 2.925 0.878 13.895 1.00 70.12 127 ARG A C 1
ATOM 1006 O O . ARG A 1 127 ? 3.209 -0.297 13.674 1.00 70.12 127 ARG A O 1
ATOM 1013 N N . TYR A 1 128 ? 2.479 1.298 15.076 1.00 74.88 128 TYR A N 1
ATOM 1014 C CA . TYR A 1 128 ? 2.332 0.418 16.227 1.00 74.88 128 TYR A CA 1
ATOM 1015 C C . TYR A 1 128 ? 0.857 0.155 16.503 1.00 74.88 128 TYR A C 1
ATOM 1017 O O . TYR A 1 128 ? 0.191 0.894 17.226 1.00 74.88 128 TYR A O 1
ATOM 1025 N N . GLU A 1 129 ? 0.343 -0.945 15.961 1.00 79.25 129 GLU A N 1
ATOM 1026 C CA . GLU A 1 129 ? -0.950 -1.460 16.394 1.00 79.25 129 GLU A CA 1
ATOM 1027 C C . GLU A 1 129 ? -0.857 -1.908 17.859 1.00 79.25 129 GLU A C 1
ATOM 1029 O O . GLU A 1 129 ? 0.033 -2.669 18.256 1.00 79.25 129 GLU A O 1
ATOM 1034 N N . SER A 1 130 ? -1.792 -1.441 18.689 1.00 79.50 130 SER A N 1
ATOM 1035 C CA . SER A 1 130 ? -1.895 -1.921 20.065 1.00 79.50 130 SER A CA 1
ATOM 1036 C C . SER A 1 130 ? -2.212 -3.411 20.045 1.00 79.50 130 SER A C 1
ATOM 1038 O O . SER A 1 130 ? -3.273 -3.829 19.580 1.00 79.50 130 SER A O 1
ATOM 1040 N N . SER A 1 131 ? -1.290 -4.235 20.547 1.00 85.50 131 SER A N 1
ATOM 1041 C CA . SER A 1 131 ? -1.497 -5.679 20.519 1.00 85.50 131 SER A CA 1
ATOM 1042 C C . SER A 1 131 ? -2.751 -6.059 21.335 1.00 85.50 131 SER A C 1
ATOM 1044 O O . SER A 1 131 ? -2.870 -5.655 22.503 1.00 85.50 131 SER A O 1
ATOM 1046 N N . PRO A 1 132 ? -3.647 -6.914 20.805 1.00 87.00 132 PRO A N 1
ATOM 1047 C CA . PRO A 1 132 ? -4.817 -7.386 21.548 1.00 87.00 132 PRO A CA 1
ATOM 1048 C C . PRO A 1 132 ? -4.452 -8.110 22.851 1.00 87.00 132 PRO A C 1
ATOM 1050 O O . PRO A 1 132 ? -5.231 -8.135 23.796 1.00 87.00 132 PRO A O 1
ATOM 1053 N N . ARG A 1 133 ? -3.238 -8.672 22.924 1.00 89.19 133 ARG A N 1
ATOM 1054 C CA . ARG A 1 133 ? -2.710 -9.377 24.100 1.00 89.19 133 ARG A CA 1
ATOM 1055 C C . ARG A 1 133 ? -2.579 -8.474 25.332 1.00 89.19 133 ARG A C 1
ATOM 1057 O O . ARG A 1 133 ? -2.804 -8.936 26.452 1.00 89.19 133 ARG A O 1
ATOM 1064 N N . TRP A 1 134 ? -2.191 -7.216 25.128 1.00 84.94 134 TRP A N 1
ATOM 1065 C CA . TRP A 1 134 ? -1.997 -6.235 26.201 1.00 84.94 134 TRP A CA 1
ATOM 1066 C C . TRP A 1 134 ? -3.186 -5.277 26.348 1.00 84.94 134 TRP A C 1
ATOM 1068 O O . TRP A 1 134 ? -3.323 -4.631 27.386 1.00 84.94 134 TRP A O 1
ATOM 1078 N N . SER A 1 135 ? -4.084 -5.234 25.360 1.00 87.06 135 SER A N 1
ATOM 1079 C CA . SER A 1 135 ? -5.342 -4.498 25.451 1.00 87.06 135 SER A CA 1
ATOM 1080 C C . SER A 1 135 ? -6.297 -5.176 26.437 1.00 87.06 135 SER A C 1
ATOM 1082 O O . SER A 1 135 ? -6.811 -6.269 26.202 1.00 87.06 135 SER A O 1
ATOM 1084 N N . ARG A 1 136 ? -6.531 -4.527 27.580 1.00 86.38 136 ARG A N 1
ATOM 1085 C CA . ARG A 1 136 ? -7.509 -4.953 28.591 1.00 86.38 136 ARG A CA 1
ATOM 1086 C C . ARG A 1 136 ? -8.467 -3.799 28.871 1.00 86.38 136 ARG A C 1
ATOM 1088 O O . ARG A 1 136 ? -8.314 -3.130 29.899 1.00 86.38 136 ARG A O 1
ATOM 1095 N N . PRO A 1 137 ? -9.409 -3.507 27.951 1.00 87.88 137 PRO A N 1
ATOM 1096 C CA . PRO A 1 137 ? -10.357 -2.427 28.164 1.00 87.88 137 PRO A CA 1
ATOM 1097 C C . PRO A 1 137 ? -11.155 -2.709 29.436 1.00 87.88 137 PRO A C 1
ATOM 1099 O O . PRO A 1 137 ? -11.595 -3.832 29.695 1.00 87.88 137 PRO A O 1
ATOM 1102 N N . ARG A 1 138 ? -11.326 -1.677 30.261 1.00 88.56 138 ARG A N 1
ATOM 1103 C CA . ARG A 1 138 ? -12.189 -1.754 31.439 1.00 88.56 138 ARG A CA 1
ATOM 1104 C C . ARG A 1 138 ? -13.634 -1.648 30.967 1.00 88.56 138 ARG A C 1
ATOM 1106 O O . ARG A 1 138 ? -14.198 -0.560 30.929 1.00 88.56 138 ARG A O 1
ATOM 1113 N N . ASN A 1 139 ? -14.195 -2.781 30.556 1.00 89.00 139 ASN A N 1
ATOM 1114 C CA . ASN A 1 139 ? -15.595 -2.863 30.159 1.00 89.00 139 ASN A CA 1
ATOM 1115 C C . ASN A 1 139 ? -16.503 -2.489 31.334 1.00 89.00 139 ASN A C 1
ATOM 1117 O O . ASN A 1 139 ? -16.180 -2.748 32.499 1.00 89.00 139 ASN A O 1
ATOM 1121 N N . THR A 1 140 ? -17.655 -1.898 31.026 1.00 92.12 140 THR A N 1
ATOM 1122 C CA . THR A 1 140 ? -18.685 -1.663 32.035 1.00 92.12 140 THR A CA 1
ATOM 1123 C C . THR A 1 140 ? -19.220 -3.007 32.529 1.00 92.12 140 THR A C 1
ATOM 1125 O O . THR A 1 140 ? -19.485 -3.925 31.755 1.00 92.12 140 THR A O 1
ATOM 1128 N N . THR A 1 141 ? -19.347 -3.145 33.844 1.00 94.44 141 THR A N 1
ATOM 1129 C CA . THR A 1 141 ? -20.003 -4.289 34.485 1.00 94.44 141 THR A CA 1
ATOM 1130 C C . THR A 1 141 ? -21.494 -4.007 34.653 1.00 94.44 141 THR A C 1
ATOM 1132 O O . THR A 1 141 ? -21.911 -2.844 34.666 1.00 94.44 141 THR A O 1
ATOM 1135 N N . SER A 1 142 ? -22.303 -5.050 34.853 1.00 94.12 142 SER A N 1
ATOM 1136 C CA . SER A 1 142 ? -23.743 -4.920 35.135 1.00 94.12 142 SER A CA 1
ATOM 1137 C C . SER A 1 142 ? -24.033 -3.976 36.305 1.00 94.12 142 SER A C 1
ATOM 1139 O O . SER A 1 142 ? -24.985 -3.204 36.255 1.00 94.12 142 SER A O 1
ATOM 1141 N N . LEU A 1 143 ? -23.167 -3.965 37.324 1.00 93.31 143 LEU A N 1
ATOM 1142 C CA . LEU A 1 143 ? -23.262 -3.032 38.442 1.00 93.31 143 LEU A CA 1
ATOM 1143 C C . LEU A 1 143 ? -23.067 -1.581 37.988 1.00 93.31 143 LEU A C 1
ATOM 1145 O O . LEU A 1 143 ? -23.867 -0.722 38.344 1.00 93.31 143 LEU A O 1
ATOM 1149 N N . THR A 1 144 ? -22.035 -1.292 37.189 1.00 94.00 144 THR A N 1
ATOM 1150 C CA . THR A 1 144 ? -21.812 0.074 36.681 1.00 94.00 144 THR A CA 1
ATOM 1151 C C . THR A 1 144 ? -22.924 0.531 35.737 1.00 94.00 144 THR A C 1
ATOM 1153 O O . THR A 1 144 ? -23.325 1.689 35.807 1.00 94.00 144 THR A O 1
ATOM 1156 N N . GLN A 1 145 ? -23.483 -0.379 34.932 1.00 95.25 145 GLN A N 1
ATOM 1157 C CA . GLN A 1 145 ? -24.641 -0.103 34.076 1.00 95.25 145 GLN A CA 1
ATOM 1158 C C . GLN A 1 145 ? -25.895 0.185 34.913 1.00 95.25 145 GLN A C 1
ATOM 1160 O O . GLN A 1 145 ? -26.596 1.165 34.661 1.00 95.25 145 GLN A O 1
ATOM 1165 N N . TYR A 1 146 ? -26.139 -0.608 35.962 1.00 95.44 146 TYR A N 1
ATOM 1166 C CA . TYR A 1 146 ? -27.219 -0.360 36.914 1.00 95.44 146 TYR A CA 1
ATOM 1167 C C . TYR A 1 146 ? -27.060 1.006 37.583 1.00 95.44 146 TYR A C 1
ATOM 1169 O O . TYR A 1 146 ? -27.989 1.810 37.551 1.00 95.44 146 TYR A O 1
ATOM 1177 N N . VAL A 1 147 ? -25.876 1.309 38.120 1.00 95.88 147 VAL A N 1
ATOM 1178 C CA . VAL A 1 147 ? -25.591 2.595 38.770 1.00 95.88 147 VAL A CA 1
ATOM 1179 C C . VAL A 1 147 ? -25.818 3.760 37.802 1.00 95.88 147 VAL A C 1
ATOM 1181 O O . VAL A 1 147 ? -26.456 4.736 38.188 1.00 95.88 147 VAL A O 1
ATOM 1184 N N . GLN A 1 148 ? -25.375 3.650 36.544 1.00 94.94 148 GLN A N 1
ATOM 1185 C CA . GLN A 1 148 ? -25.632 4.664 35.514 1.00 94.94 148 GLN A CA 1
ATOM 1186 C C . GLN A 1 148 ? -27.131 4.851 35.252 1.00 94.94 148 GLN A C 1
ATOM 1188 O O . GLN A 1 148 ? -27.615 5.981 35.280 1.00 94.94 148 GLN A O 1
ATOM 1193 N N . SER A 1 149 ? -27.880 3.761 35.063 1.00 95.44 149 SER A N 1
ATOM 1194 C CA . SER A 1 149 ? -29.334 3.822 34.845 1.00 95.44 149 SER A CA 1
ATOM 1195 C C . SER A 1 149 ? -30.093 4.388 36.055 1.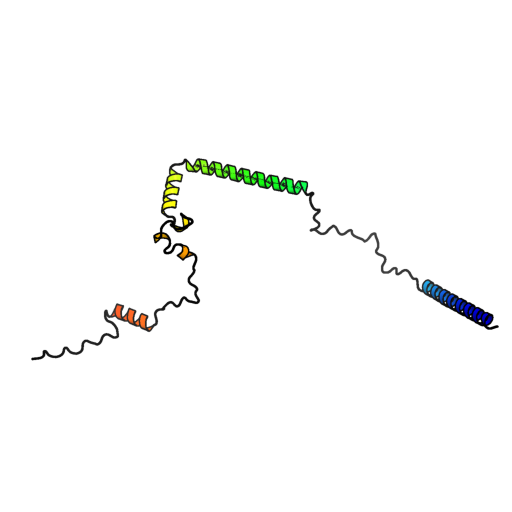00 95.44 149 SER A C 1
ATOM 1197 O O . SER A 1 149 ? -31.063 5.136 35.908 1.00 95.44 149 SER A O 1
ATOM 1199 N N . TYR A 1 150 ? -29.618 4.092 37.266 1.00 94.62 150 TYR A N 1
ATOM 1200 C CA . TYR A 1 150 ? -30.188 4.588 38.511 1.00 94.62 150 TYR A CA 1
ATOM 1201 C C . TYR A 1 150 ? -29.947 6.091 38.661 1.00 94.62 150 TYR A C 1
ATOM 1203 O O . TYR A 1 150 ? -30.885 6.837 38.922 1.00 94.62 150 TYR A O 1
ATOM 1211 N N . ILE A 1 151 ? -28.719 6.557 38.420 1.00 95.75 151 ILE A N 1
ATOM 1212 C CA . ILE A 1 151 ? -28.398 7.990 38.432 1.00 95.75 151 ILE A CA 1
ATOM 1213 C C . ILE A 1 151 ? -29.221 8.725 37.370 1.00 95.75 151 ILE A C 1
ATOM 1215 O O . ILE A 1 151 ? -29.781 9.775 37.665 1.00 95.75 151 ILE A O 1
ATOM 1219 N N . PHE A 1 152 ? -29.355 8.159 36.169 1.00 96.38 152 PHE A N 1
ATOM 1220 C CA . PHE A 1 152 ? -30.140 8.763 35.094 1.00 96.38 152 PHE A CA 1
ATOM 1221 C C . PHE A 1 152 ? -31.630 8.896 35.452 1.00 96.38 152 PHE A C 1
ATOM 1223 O O . PHE A 1 152 ? -32.242 9.922 35.175 1.00 96.38 152 PHE A O 1
ATOM 1230 N N . SER A 1 153 ? -32.214 7.883 36.099 1.00 94.75 153 SER A N 1
ATOM 1231 C CA . SER A 1 153 ? -33.645 7.870 36.442 1.00 94.75 153 SER A CA 1
ATOM 1232 C C . SER A 1 153 ? -33.995 8.582 37.752 1.00 94.75 153 SER A C 1
ATOM 1234 O O . SER A 1 153 ? -35.103 9.099 37.888 1.00 94.75 153 SER A O 1
ATOM 1236 N N . LYS A 1 154 ? -33.092 8.587 38.738 1.00 90.31 154 LYS A N 1
ATOM 1237 C CA . LYS A 1 154 ? -33.343 9.111 40.092 1.00 90.31 154 LYS A CA 1
ATOM 1238 C C . LYS A 1 154 ? -32.561 10.381 40.414 1.00 90.31 154 LYS A C 1
ATOM 1240 O O . LYS A 1 154 ? -32.822 10.982 41.451 1.00 90.31 154 LYS A O 1
ATOM 1245 N N . GLY A 1 155 ? -31.601 10.775 39.577 1.00 92.44 155 GLY A N 1
ATOM 1246 C CA . GLY A 1 155 ? -30.735 11.941 39.792 1.00 92.44 155 GLY A CA 1
ATOM 1247 C C . GLY A 1 155 ? -29.768 11.801 40.973 1.00 92.44 155 GLY A C 1
ATOM 1248 O O . GLY A 1 155 ? -29.058 12.746 41.303 1.00 92.44 155 GLY A O 1
ATOM 1249 N N . VAL A 1 156 ? -29.736 10.638 41.629 1.00 89.50 156 VAL A N 1
ATOM 1250 C CA . VAL A 1 156 ? -28.976 10.382 42.857 1.00 89.50 156 VAL A CA 1
ATOM 1251 C C . VAL A 1 156 ? -28.311 9.012 42.750 1.00 89.50 156 VAL A C 1
ATOM 1253 O O . VAL A 1 156 ? -28.871 8.095 42.159 1.00 89.50 156 VAL A O 1
ATOM 1256 N N . SER A 1 157 ? -27.111 8.856 43.313 1.00 89.00 157 SER A N 1
ATOM 1257 C CA . SER A 1 157 ? -26.415 7.563 43.381 1.00 89.00 157 SER A CA 1
ATOM 1258 C C . SER A 1 157 ? -27.191 6.553 44.244 1.00 89.00 157 SER A C 1
ATOM 1260 O O . SER A 1 157 ? -27.677 6.930 45.312 1.00 89.00 157 SER A O 1
ATOM 1262 N N . PRO A 1 158 ? -27.250 5.260 43.868 1.00 87.81 158 PRO A N 1
ATOM 1263 C CA . PRO A 1 158 ? -27.904 4.228 44.679 1.00 87.81 158 PRO A CA 1
ATOM 1264 C C . PRO A 1 158 ? -27.216 3.986 46.034 1.00 87.81 158 PRO A C 1
ATOM 1266 O O . PRO A 1 158 ? -27.793 3.349 46.908 1.00 87.81 158 PRO A O 1
ATOM 1269 N N . PHE A 1 159 ? -25.997 4.500 46.224 1.00 85.31 159 PHE A N 1
ATOM 1270 C CA . PHE A 1 159 ? -25.252 4.430 47.486 1.00 85.31 159 PHE A CA 1
ATOM 1271 C C . PHE A 1 159 ? -25.287 5.738 48.280 1.00 85.31 159 PHE A C 1
ATOM 1273 O O . PHE A 1 159 ? -24.634 5.843 49.320 1.00 85.31 159 PHE A O 1
ATOM 1280 N N . ALA A 1 160 ? -26.010 6.754 47.800 1.00 85.56 160 ALA A N 1
ATOM 1281 C CA . ALA A 1 160 ? -26.209 7.962 48.579 1.00 85.56 160 ALA A CA 1
ATOM 1282 C C . ALA A 1 160 ? -26.978 7.589 49.850 1.00 85.56 160 ALA A C 1
ATOM 1284 O O . ALA A 1 16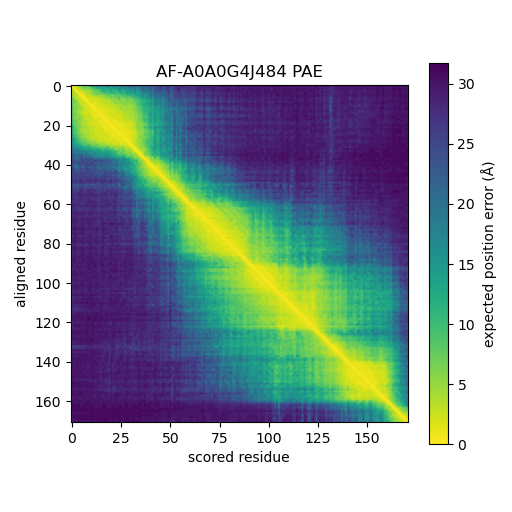0 ? -28.085 7.050 49.784 1.00 85.56 160 ALA A O 1
ATOM 1285 N N . LYS A 1 161 ? -26.389 7.860 51.019 1.00 78.19 161 LYS A N 1
ATOM 1286 C CA . LYS A 1 161 ? -27.130 7.761 52.277 1.00 78.19 161 LYS A CA 1
ATOM 1287 C C . LYS A 1 161 ? -28.340 8.677 52.150 1.00 78.19 161 LYS A C 1
ATOM 1289 O O . LYS A 1 161 ? -28.172 9.847 51.802 1.00 78.19 161 LYS A O 1
ATOM 1294 N N . ALA A 1 162 ? -29.533 8.158 52.450 1.00 65.88 162 ALA A N 1
ATOM 1295 C CA . ALA A 1 162 ? -30.655 9.023 52.779 1.00 65.88 162 ALA A CA 1
ATOM 1296 C C . ALA A 1 162 ? -30.114 10.017 53.804 1.00 65.88 162 ALA A C 1
ATOM 1298 O O . ALA A 1 162 ? -29.521 9.580 54.796 1.00 65.88 162 ALA A O 1
ATOM 1299 N N . ALA A 1 163 ? -30.190 11.315 53.502 1.00 64.00 163 ALA A N 1
ATOM 1300 C CA . ALA A 1 163 ? -29.817 12.338 54.460 1.00 64.00 163 ALA A CA 1
ATOM 1301 C C . ALA A 1 163 ? -30.531 11.961 55.758 1.00 64.00 163 ALA A C 1
ATOM 1303 O O . ALA A 1 163 ? -31.762 11.916 55.794 1.00 64.00 163 ALA A O 1
ATOM 1304 N N . GLY A 1 164 ? -29.760 11.530 56.764 1.00 61.59 164 GLY A N 1
ATOM 1305 C CA . GLY A 1 164 ? -30.330 11.153 58.050 1.00 61.59 164 GLY A CA 1
ATOM 1306 C C . GLY A 1 164 ? -31.170 12.323 58.558 1.00 61.59 164 GLY A C 1
ATOM 1307 O O . GLY A 1 164 ? -30.912 13.457 58.138 1.00 61.59 164 GLY A O 1
ATOM 1308 N N . PRO A 1 165 ? -32.174 12.081 59.419 1.00 63.47 165 PRO A N 1
ATOM 1309 C CA . PRO A 1 165 ? -32.978 13.167 59.966 1.00 63.47 165 PRO A CA 1
ATOM 1310 C C . PRO A 1 165 ? -32.028 14.253 60.469 1.00 63.47 165 PRO A C 1
ATOM 1312 O O . PRO A 1 165 ? -31.113 13.955 61.242 1.00 63.47 165 PRO A O 1
ATOM 1315 N N . ALA A 1 166 ? -32.180 15.466 59.925 1.00 61.97 166 ALA A N 1
ATOM 1316 C CA . ALA A 1 166 ? -31.322 16.597 60.236 1.00 61.97 166 ALA A CA 1
ATOM 1317 C C . ALA A 1 166 ? -31.185 16.677 61.757 1.00 61.97 166 ALA A C 1
ATOM 1319 O O . ALA A 1 166 ? -32.193 16.755 62.462 1.00 61.97 166 ALA A O 1
ATOM 1320 N N . ALA A 1 167 ? -29.951 16.554 62.255 1.00 67.06 167 ALA A N 1
ATOM 1321 C CA . ALA A 1 167 ? -29.695 16.612 63.684 1.00 67.06 167 ALA A CA 1
ATOM 1322 C C . ALA A 1 167 ? -30.345 17.895 64.232 1.00 67.06 167 ALA A C 1
ATOM 1324 O O . ALA A 1 167 ? -30.185 18.949 63.605 1.00 67.06 167 ALA A O 1
ATOM 1325 N N . PRO A 1 168 ? -31.104 17.819 65.342 1.00 69.19 168 PRO A N 1
ATOM 1326 C CA . PRO A 1 168 ? -31.764 18.994 65.889 1.00 69.19 168 PRO A CA 1
ATOM 1327 C C . PRO A 1 168 ? -30.717 20.084 66.158 1.00 69.19 168 PRO A C 1
ATOM 1329 O O . PRO A 1 168 ? -29.578 19.751 66.514 1.00 69.19 168 PRO A O 1
ATOM 1332 N N . PRO A 1 169 ? -31.069 21.368 65.960 1.00 68.06 169 PRO A N 1
ATOM 1333 C CA . PRO A 1 169 ? -30.138 22.464 66.172 1.00 68.06 169 PRO A CA 1
ATOM 1334 C C . PRO A 1 169 ? -29.572 22.367 67.588 1.00 68.06 169 PRO A C 1
ATOM 1336 O O . PRO A 1 169 ? -30.310 22.224 68.564 1.00 68.06 169 PRO A O 1
ATOM 1339 N N . ARG A 1 170 ? -28.240 22.359 67.672 1.00 63.28 170 ARG A N 1
ATOM 1340 C CA . ARG A 1 170 ? -27.523 22.313 68.943 1.00 63.28 170 ARG A CA 1
ATOM 1341 C C . ARG A 1 170 ? -27.766 23.659 69.657 1.00 63.28 170 ARG A C 1
ATOM 1343 O O . ARG A 1 170 ? -27.671 24.675 68.967 1.00 63.28 170 ARG A O 1
ATOM 1350 N N . PRO A 1 171 ? -28.135 23.663 70.952 1.00 66.06 171 PRO A N 1
ATOM 1351 C CA . PRO A 1 171 ? -28.373 24.892 71.711 1.00 66.06 171 PRO A CA 1
ATOM 1352 C C . PRO A 1 171 ? -27.111 25.748 71.842 1.00 66.06 171 PRO A C 1
ATOM 1354 O O . PRO A 1 171 ? -25.998 25.168 71.803 1.00 66.06 171 PRO A O 1
#

Mean predicted aligned error: 19.51 Å

Solvent-accessible surface area (backbone atoms only — not comparable to full-atom values): 10876 Å² total; per-residue (Å²): 120,69,69,62,56,54,52,53,54,52,52,52,53,51,50,51,53,51,51,55,49,52,54,49,52,53,51,49,61,75,64,66,67,81,72,73,91,76,64,81,55,76,88,73,63,73,83,76,72,76,60,96,81,68,72,81,81,74,62,68,68,60,55,52,52,52,51,54,49,53,57,49,52,52,52,49,52,52,52,50,53,51,50,53,53,53,63,44,64,73,36,69,67,53,45,53,54,49,51,52,51,64,67,72,50,53,70,74,76,76,35,97,64,66,89,46,79,77,44,56,69,65,60,63,55,84,78,58,76,82,53,72,90,76,61,73,79,86,70,84,46,75,67,56,52,48,47,51,54,40,27,73,75,65,75,44,59,89,80,59,71,75,80,63,81,77,75,74,83,79,131

InterPro domains:
  IPR029214 Cilia- and flagella-associated protein 144 [PF14886] (20-146)
  IPR029214 Cilia- and flagella-associated protein 144 [PTHR33865] (18-161)

Organism: Plasmodiophora brassicae (NCBI:txid37360)

Radius of gyration: 52.06 Å; Cα contacts (8 Å, |Δi|>4): 25; chains: 1; bounding box: 91×117×111 Å

Sequence (171 aa):
MAAASSAVETLEKQKLVQEVWTEHIRKEIATLKVNTHFSANPRTIVVITDKPNHCTPKPVKDIVAAANQMMAEERQYEAEAAQRVANLKDDPEYRLRKMFHEADMLPTEKLDMPITTSHEIGWDATRYESSPRWSRPRNTTSLTQYVQSYIFSKGVSPFAKAAGPAAPPRP

Secondary structure (DSSP, 8-state):
-HHHHHHHHHHHHHHHHHHHHHHHHHHHHHH----GGG---TTS---PPPPTT--PPPPHHHHHHHHHHHHHHHHHHHHHHHHHHHHHHT-HHHHHHHHHHHHHS-HHHH-SS-SSHHHHTTTTTTT----TTT----PPPHHHHHHHHHHHHHSS-TTPPP-PSPPPPP-

pLDDT: mean 83.71, std 9.61, range [54.81, 96.38]

Foldseek 3Di:
DVVVVVVVVVVVVVVVVVVVVVVVVVVCVVVPDDPPVPDDDPVPDDDDPDDPPPDDDDPVVVVVVVVVVVVVVVVVVVVVVVVVVVVLCPDPVSVVVVVVVLVPDDPLVNDVDDPDPVCVVCSCVVVDDDDPVPDDDPDDDPVNVVQVVCCVVPVDGPPDPPPPDPDPDDD